Protein AF-A0A7S0TYI3-F1 (afdb_monomer_lite)

pLDDT: mean 93.65, std 5.16, range [72.12, 98.31]

Organism: Hemiselmis andersenii (NCBI:txid464988)

Secondary structure (DSSP, 8-state):
-HHHHTT-S--TTT---HHHHHHHSTT-HHHHHH--SHHHHHS--SS--S-TTSPPPPHHHHHHHHT-HHHHHHHHHHHHHHHHHHTEEEEETTTTEEEE-TTHHHHHHHHHH-THHHHHHHHHHHHHHHTT--

Foldseek 3Di:
DLCLLVQNAAFPPVRHRLVRCLPVCLPVLVCVQPDDRVLCVLQAAQDDDPHPRRDHDDLVSLVVLLPDVSSVVSNVSSVQSVCVLQQWHQPDQLVSDIDGHPCNVVSPVVCVVRVVVVVSVVSSVNRCVSNVRD

InterPro domains:
  IPR006757 Opioid growth factor receptor (OGFr)-like, conserved domain [PF04664] (1-134)
  IPR039574 Opioid growth factor receptor [PTHR14015] (1-134)

Structure (mmCIF, N/CA/C/O backbone):
data_AF-A0A7S0TYI3-F1
#
_entry.id   AF-A0A7S0TYI3-F1
#
loop_
_atom_site.group_PDB
_atom_site.id
_atom_site.type_symbol
_atom_site.label_atom_id
_atom_site.label_alt_id
_atom_site.label_comp_id
_atom_site.label_asym_id
_atom_site.label_entity_id
_atom_site.label_seq_id
_atom_site.pdbx_PDB_ins_code
_atom_site.Cartn_x
_atom_site.Cartn_y
_atom_site.Cartn_z
_atom_site.occupancy
_atom_site.B_iso_or_equiv
_atom_site.auth_seq_id
_atom_site.auth_comp_id
_atom_site.auth_asym_id
_atom_site.auth_atom_id
_atom_site.pdbx_PDB_model_num
ATOM 1 N N . ASN A 1 1 ? 0.604 -1.455 14.637 1.00 92.31 1 ASN A N 1
ATOM 2 C CA . ASN A 1 1 ? 0.011 -1.233 13.297 1.00 92.31 1 ASN A CA 1
ATOM 3 C C . ASN A 1 1 ? -1.153 -0.254 13.289 1.00 92.31 1 ASN A C 1
ATOM 5 O O . ASN A 1 1 ? -1.104 0.705 12.524 1.00 92.31 1 ASN A O 1
ATOM 9 N N . LEU A 1 2 ? -2.156 -0.397 14.162 1.00 95.50 2 LEU A N 1
ATOM 10 C CA . LEU A 1 2 ? -3.329 0.495 14.152 1.00 95.50 2 LEU A CA 1
ATOM 11 C C . LEU A 1 2 ? -2.959 1.980 14.331 1.00 95.50 2 LEU A C 1
ATOM 13 O O . LEU A 1 2 ? -3.475 2.839 13.627 1.00 95.50 2 LEU A O 1
ATOM 17 N N . ARG A 1 3 ? -2.015 2.300 15.228 1.00 96.81 3 ARG A N 1
ATOM 18 C CA . ARG A 1 3 ? -1.532 3.682 15.432 1.00 96.81 3 ARG A CA 1
ATOM 19 C C . ARG A 1 3 ? -0.880 4.289 14.186 1.00 96.81 3 ARG A C 1
ATOM 21 O O . ARG A 1 3 ? -1.064 5.478 13.930 1.00 96.81 3 ARG A O 1
ATOM 28 N N . PHE A 1 4 ? -0.143 3.480 13.423 1.00 97.12 4 PHE A N 1
ATOM 29 C CA . PHE A 1 4 ? 0.470 3.902 12.161 1.00 97.12 4 PHE A CA 1
ATOM 30 C C . PHE A 1 4 ? -0.617 4.242 11.139 1.00 97.12 4 PHE A C 1
ATOM 32 O O . PHE A 1 4 ? -0.621 5.341 10.597 1.00 97.12 4 PHE A O 1
ATOM 39 N N . TYR A 1 5 ? -1.626 3.379 11.001 1.00 97.56 5 TYR A N 1
ATOM 40 C CA . TYR A 1 5 ? -2.790 3.639 10.151 1.00 97.56 5 TYR A CA 1
ATOM 41 C C . TYR A 1 5 ? -3.698 4.771 10.634 1.00 97.56 5 TYR A C 1
ATOM 43 O O . TYR A 1 5 ? -4.356 5.417 9.828 1.00 97.56 5 TYR A O 1
ATOM 51 N N . ARG A 1 6 ? -3.707 5.072 11.931 1.00 97.50 6 ARG A N 1
ATOM 52 C CA . ARG A 1 6 ? -4.332 6.286 12.476 1.00 97.50 6 ARG A CA 1
ATOM 53 C C . ARG A 1 6 ? -3.483 7.539 12.277 1.00 97.50 6 ARG A C 1
ATOM 55 O O . ARG A 1 6 ? -3.864 8.599 12.757 1.00 97.50 6 ARG A O 1
ATOM 62 N N . ASN A 1 7 ? -2.346 7.429 11.589 1.00 97.75 7 ASN A N 1
ATOM 63 C CA . ASN A 1 7 ? -1.427 8.530 11.321 1.00 97.75 7 ASN A CA 1
ATOM 64 C C . ASN A 1 7 ? -0.844 9.163 12.605 1.00 97.75 7 ASN A C 1
ATOM 66 O O . ASN A 1 7 ? -0.565 10.355 12.652 1.00 97.75 7 ASN A O 1
ATOM 70 N N . THR A 1 8 ? -0.664 8.361 13.665 1.00 97.31 8 THR A N 1
ATOM 71 C CA . THR A 1 8 ? -0.157 8.802 14.991 1.00 97.31 8 THR A CA 1
ATOM 72 C C . THR A 1 8 ? 1.155 8.134 15.407 1.00 97.31 8 THR A C 1
ATOM 74 O O . THR A 1 8 ? 1.691 8.407 16.481 1.00 97.31 8 THR A O 1
ATOM 77 N N . LEU A 1 9 ? 1.672 7.226 14.583 1.00 96.50 9 LEU A N 1
ATOM 78 C CA . LEU A 1 9 ? 2.956 6.566 14.781 1.00 96.50 9 LEU A CA 1
ATOM 79 C C . LEU A 1 9 ? 3.751 6.679 13.485 1.00 96.50 9 LEU A C 1
ATOM 81 O O . LEU A 1 9 ? 3.198 6.450 12.413 1.00 96.50 9 LEU A O 1
ATOM 85 N N . ARG A 1 10 ? 5.032 7.030 13.600 1.00 96.12 10 ARG A N 1
ATOM 86 C CA . ARG A 1 10 ? 5.966 7.072 12.473 1.00 96.12 10 ARG A CA 1
ATOM 87 C C . ARG A 1 10 ? 6.563 5.684 12.255 1.00 96.12 10 ARG A C 1
ATOM 89 O O . ARG A 1 10 ? 6.919 5.019 13.227 1.00 96.12 10 ARG A O 1
ATOM 96 N N . CYS A 1 11 ? 6.656 5.250 11.003 1.00 92.69 11 CYS A N 1
ATOM 97 C CA . CYS A 1 11 ? 7.348 4.019 10.652 1.00 92.69 11 CYS A CA 1
ATOM 98 C C . CYS A 1 11 ? 8.857 4.174 10.851 1.00 92.69 11 CYS A C 1
ATOM 100 O O . CYS A 1 11 ? 9.396 5.279 10.791 1.00 92.69 11 CYS A O 1
ATOM 102 N N . GLN A 1 12 ? 9.541 3.055 11.052 1.00 90.44 12 GLN A N 1
ATOM 103 C CA . GLN A 1 12 ? 10.996 2.994 11.147 1.00 90.44 12 GLN A CA 1
ATOM 104 C C . GLN A 1 12 ? 11.556 2.040 10.081 1.00 90.44 12 GLN A C 1
ATOM 106 O O . GLN A 1 12 ? 10.893 1.049 9.737 1.00 90.44 12 GLN A O 1
ATOM 111 N N . PRO A 1 13 ? 12.747 2.332 9.526 1.00 88.88 13 PRO A N 1
ATOM 112 C CA . PRO A 1 13 ? 13.662 3.432 9.883 1.00 88.88 13 PRO A CA 1
ATOM 113 C C . PRO A 1 13 ? 13.359 4.775 9.189 1.00 88.88 13 PRO A C 1
ATOM 115 O O . PRO A 1 13 ? 14.060 5.759 9.397 1.00 88.88 13 PRO A O 1
ATOM 118 N N . ASP A 1 14 ? 12.338 4.836 8.330 1.00 89.94 14 ASP A N 1
ATOM 119 C CA . ASP A 1 14 ? 12.091 6.001 7.468 1.00 89.94 14 ASP A CA 1
ATOM 120 C C . ASP A 1 14 ? 11.558 7.245 8.207 1.00 89.94 14 ASP A C 1
ATOM 122 O O . ASP A 1 14 ? 11.541 8.334 7.636 1.00 89.94 14 ASP A O 1
ATOM 126 N N . ASN A 1 15 ? 11.130 7.095 9.464 1.00 93.38 15 ASN A N 1
ATOM 127 C CA . ASN A 1 15 ? 10.569 8.138 10.326 1.00 93.38 15 ASN A CA 1
ATOM 128 C C . ASN A 1 15 ? 9.390 8.911 9.699 1.00 93.38 15 ASN A C 1
ATOM 130 O O . ASN A 1 15 ? 9.222 10.116 9.914 1.00 93.38 15 ASN A O 1
ATOM 13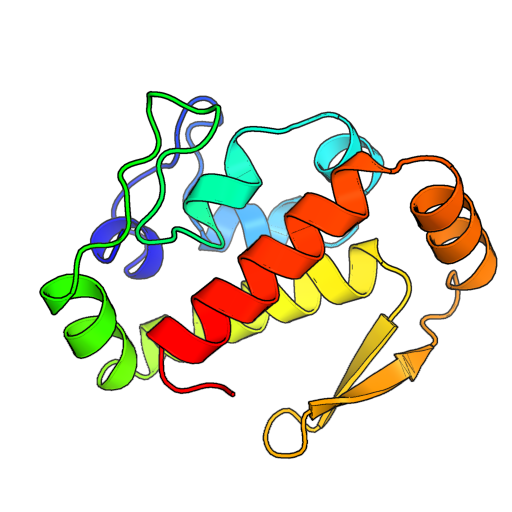4 N N . LYS A 1 16 ? 8.547 8.216 8.928 1.00 95.12 16 LYS A N 1
ATOM 135 C CA . LYS A 1 16 ? 7.414 8.800 8.195 1.00 95.12 16 LYS A CA 1
ATOM 136 C C . LYS A 1 16 ? 6.066 8.353 8.745 1.00 95.12 16 LYS A C 1
ATOM 138 O O . LYS A 1 16 ? 5.887 7.214 9.167 1.00 95.12 16 LYS A O 1
ATOM 143 N N . LEU A 1 17 ? 5.098 9.252 8.715 1.00 97.62 17 LEU A N 1
ATOM 144 C CA . LEU A 1 17 ? 3.686 8.935 8.862 1.00 97.62 17 LEU A CA 1
ATOM 145 C C . LEU A 1 17 ? 3.145 8.324 7.561 1.00 97.62 17 LEU A C 1
ATOM 147 O O . LEU A 1 17 ? 3.689 8.550 6.481 1.00 97.62 17 LEU A O 1
ATOM 151 N N . ILE A 1 18 ? 2.057 7.561 7.655 1.00 97.75 18 ILE A N 1
ATOM 152 C CA . ILE A 1 18 ? 1.450 6.914 6.485 1.00 97.75 18 ILE A CA 1
ATOM 153 C C . ILE A 1 18 ? 0.981 7.938 5.441 1.00 97.75 18 ILE A C 1
ATOM 155 O O . ILE A 1 18 ? 1.220 7.742 4.251 1.00 97.75 18 ILE A O 1
ATOM 159 N N . ASP A 1 19 ? 0.414 9.065 5.881 1.00 98.12 19 ASP A N 1
ATOM 160 C CA . ASP A 1 19 ? -0.048 10.113 4.968 1.00 98.12 19 ASP A CA 1
ATOM 161 C C . ASP A 1 19 ? 1.137 10.793 4.248 1.00 98.12 19 ASP A C 1
ATOM 163 O O . ASP A 1 19 ? 1.014 11.144 3.078 1.00 98.12 19 ASP A O 1
ATOM 167 N N . GLU A 1 20 ? 2.304 10.913 4.900 1.00 97.31 20 GLU A N 1
ATOM 168 C CA . GLU A 1 20 ? 3.538 11.426 4.274 1.00 97.31 20 GLU A CA 1
ATOM 169 C C . GLU A 1 20 ? 4.081 10.442 3.219 1.00 97.31 20 GLU A C 1
ATOM 171 O O . GLU A 1 20 ? 4.568 10.855 2.171 1.00 97.31 20 GLU A O 1
ATOM 176 N N . ILE A 1 21 ? 3.974 9.129 3.459 1.00 96.50 21 ILE A N 1
ATOM 177 C CA . ILE A 1 21 ? 4.360 8.108 2.469 1.00 96.50 21 ILE A CA 1
ATOM 178 C C . ILE A 1 21 ? 3.463 8.198 1.233 1.00 96.50 21 ILE A C 1
ATOM 180 O O . ILE A 1 21 ? 3.960 8.187 0.107 1.00 96.50 21 ILE A O 1
ATOM 184 N N . HIS A 1 22 ? 2.145 8.293 1.430 1.00 97.06 22 HIS A N 1
ATOM 185 C CA . HIS A 1 22 ? 1.185 8.351 0.326 1.00 97.06 22 HIS A CA 1
ATOM 186 C C . HIS A 1 22 ? 1.357 9.590 -0.550 1.00 97.06 22 HIS A C 1
ATOM 188 O O . HIS A 1 22 ? 1.106 9.507 -1.748 1.00 97.06 22 HIS A O 1
ATOM 194 N N . THR A 1 23 ? 1.774 10.723 0.015 1.00 96.38 23 THR A N 1
ATOM 195 C CA . THR A 1 23 ? 1.983 11.958 -0.752 1.00 96.38 23 THR A CA 1
ATOM 196 C C . THR A 1 23 ? 3.356 12.009 -1.409 1.00 96.38 23 THR A C 1
ATOM 198 O O . THR A 1 23 ? 3.460 12.366 -2.579 1.00 96.38 23 THR A O 1
ATOM 201 N N . GLU A 1 24 ? 4.416 11.642 -0.690 1.00 95.12 24 GLU A N 1
ATOM 202 C CA . GLU A 1 24 ? 5.783 11.833 -1.175 1.00 95.12 24 GLU A CA 1
ATOM 203 C C . GLU A 1 24 ? 6.261 10.715 -2.103 1.00 95.12 24 GLU A C 1
ATOM 205 O O . GLU A 1 24 ? 7.163 10.943 -2.907 1.00 95.12 24 GLU A O 1
ATOM 210 N N . TRP A 1 25 ? 5.744 9.488 -1.960 1.00 94.81 25 TRP A N 1
ATOM 211 C CA . TRP A 1 25 ? 6.303 8.316 -2.651 1.00 94.81 25 TRP A CA 1
ATOM 212 C C . TRP A 1 25 ? 5.436 7.812 -3.808 1.00 94.81 25 TRP A C 1
ATOM 214 O O . TRP A 1 25 ? 5.825 6.848 -4.464 1.00 94.81 25 TRP A O 1
ATOM 224 N N . VAL A 1 26 ? 4.306 8.470 -4.096 1.00 90.69 26 VAL A N 1
ATOM 225 C CA . VAL A 1 26 ? 3.319 8.068 -5.119 1.00 90.69 26 VAL A CA 1
ATOM 226 C C . VAL A 1 26 ? 3.925 7.738 -6.487 1.00 90.69 26 VAL A C 1
ATOM 228 O O . VAL A 1 26 ? 3.468 6.817 -7.157 1.00 90.69 26 VAL A O 1
ATOM 231 N N . THR A 1 27 ? 4.999 8.427 -6.872 1.00 87.62 27 THR A N 1
ATOM 232 C CA . THR A 1 27 ? 5.724 8.194 -8.130 1.00 87.62 27 THR A CA 1
ATOM 233 C C . THR A 1 27 ? 7.220 7.929 -7.935 1.00 87.62 27 THR A C 1
ATOM 235 O O . THR A 1 27 ? 7.961 7.856 -8.914 1.00 87.62 27 THR A O 1
ATOM 238 N N . ASP A 1 28 ? 7.698 7.770 -6.695 1.00 94.00 28 ASP A N 1
ATOM 239 C CA . ASP A 1 28 ? 9.116 7.508 -6.400 1.00 94.00 28 ASP A CA 1
ATOM 240 C C . ASP A 1 28 ? 9.406 5.998 -6.425 1.00 94.00 28 ASP A C 1
ATOM 242 O O . ASP A 1 28 ? 9.671 5.342 -5.411 1.00 94.00 28 ASP A O 1
ATOM 246 N N . TYR A 1 29 ? 9.320 5.411 -7.620 1.00 94.06 29 TYR A N 1
ATOM 247 C CA . TYR A 1 29 ? 9.488 3.968 -7.793 1.00 94.06 29 TYR A CA 1
ATOM 248 C C . TYR A 1 29 ? 10.909 3.487 -7.488 1.00 94.06 29 TYR A C 1
ATOM 250 O O . TYR A 1 29 ? 11.080 2.359 -7.030 1.00 94.06 29 TYR A O 1
ATOM 258 N N . ALA A 1 30 ? 11.928 4.329 -7.680 1.00 92.75 30 ALA A N 1
ATOM 259 C CA . ALA A 1 30 ? 13.303 3.992 -7.313 1.00 92.75 30 ALA A CA 1
ATOM 260 C C . ALA A 1 30 ? 13.438 3.780 -5.796 1.00 92.75 30 ALA A C 1
ATOM 262 O O . ALA A 1 30 ? 14.085 2.830 -5.338 1.00 92.75 30 ALA A O 1
ATOM 263 N N . ARG A 1 31 ? 12.770 4.621 -4.999 1.00 93.94 31 ARG A N 1
ATOM 264 C CA . ARG A 1 31 ? 12.695 4.451 -3.547 1.00 93.94 31 ARG A CA 1
ATOM 265 C C . ARG A 1 31 ? 11.901 3.212 -3.145 1.00 93.94 31 ARG A C 1
ATOM 267 O O . ARG A 1 31 ? 12.376 2.457 -2.301 1.00 93.94 31 ARG A O 1
ATOM 274 N N . LEU A 1 32 ? 10.731 2.980 -3.742 1.00 93.62 32 LEU A N 1
ATOM 275 C CA . LEU A 1 32 ? 9.901 1.806 -3.426 1.00 93.62 32 LEU A CA 1
ATOM 276 C C . LEU A 1 32 ? 10.594 0.481 -3.794 1.00 93.62 32 LEU A C 1
ATOM 278 O O . LEU A 1 32 ? 10.406 -0.535 -3.122 1.00 93.62 32 LEU A O 1
ATOM 282 N N . GLU A 1 33 ? 11.435 0.477 -4.827 1.00 93.50 33 GLU A N 1
ATOM 283 C CA . GLU A 1 33 ? 12.260 -0.678 -5.184 1.00 93.50 33 GLU A CA 1
ATOM 284 C C . GLU A 1 33 ? 13.359 -0.916 -4.136 1.00 93.50 33 GLU A C 1
ATOM 286 O O . GLU A 1 33 ? 13.445 -2.008 -3.569 1.00 93.50 33 GLU A O 1
ATOM 291 N N . SER A 1 34 ? 14.158 0.118 -3.846 1.00 87.94 34 SER A N 1
ATOM 292 C CA . SER A 1 34 ? 15.363 0.023 -3.007 1.00 87.94 34 SER A CA 1
ATOM 293 C C . SER A 1 34 ? 15.088 -0.148 -1.512 1.00 87.94 34 SER A C 1
ATOM 295 O O . SER A 1 34 ? 15.890 -0.759 -0.807 1.00 87.94 34 SER A O 1
ATOM 297 N N . LYS A 1 35 ? 13.968 0.374 -1.001 1.00 85.25 35 LYS A N 1
ATOM 298 C CA . LYS A 1 35 ? 13.617 0.260 0.418 1.00 85.25 35 LYS A CA 1
ATOM 299 C C . LYS A 1 35 ? 12.801 -1.003 0.686 1.00 85.25 35 LYS A C 1
ATOM 301 O O . LYS A 1 35 ? 11.839 -1.316 -0.013 1.00 85.25 35 LYS A O 1
ATOM 306 N N . HIS A 1 36 ? 13.153 -1.725 1.746 1.00 77.81 36 HIS A N 1
ATOM 307 C CA . HIS A 1 36 ? 12.478 -2.974 2.124 1.00 77.81 36 HIS A CA 1
ATOM 308 C C . HIS A 1 36 ? 11.655 -2.862 3.415 1.00 77.81 36 HIS A C 1
ATOM 310 O O . HIS A 1 36 ? 10.754 -3.668 3.627 1.00 77.81 36 HIS A O 1
ATOM 316 N N . GLY A 1 37 ? 11.922 -1.864 4.266 1.00 83.69 37 GLY A N 1
ATOM 317 C CA . GLY A 1 37 ? 11.270 -1.733 5.575 1.00 83.69 37 GLY A CA 1
ATOM 318 C C . GLY A 1 37 ? 9.808 -1.287 5.500 1.00 83.69 37 GLY A C 1
ATOM 319 O O . GLY A 1 37 ? 8.962 -1.820 6.219 1.00 83.69 37 GLY A O 1
ATOM 320 N N . PHE A 1 38 ? 9.491 -0.356 4.594 1.00 90.75 38 PHE A N 1
ATOM 321 C CA . PHE A 1 38 ? 8.167 0.267 4.517 1.00 90.75 38 PHE A CA 1
ATOM 322 C C . PHE A 1 38 ? 7.039 -0.725 4.214 1.00 90.75 38 PHE A C 1
ATOM 324 O O . PHE A 1 38 ? 5.934 -0.562 4.723 1.00 90.75 38 PHE A O 1
ATOM 331 N N . ILE A 1 39 ? 7.302 -1.769 3.414 1.00 93.38 39 ILE A N 1
ATOM 332 C CA . ILE A 1 39 ? 6.263 -2.722 2.998 1.00 93.38 39 ILE A CA 1
ATOM 333 C C . ILE A 1 39 ? 5.669 -3.456 4.204 1.00 93.38 39 ILE A C 1
ATOM 335 O O . ILE A 1 39 ? 4.504 -3.832 4.195 1.00 93.38 39 ILE A O 1
ATOM 339 N N . GLN A 1 40 ? 6.455 -3.625 5.268 1.00 92.94 40 GLN A N 1
ATOM 340 C CA . GLN A 1 40 ? 6.010 -4.293 6.486 1.00 92.94 40 GLN A CA 1
ATOM 341 C C . GLN A 1 40 ? 5.128 -3.400 7.352 1.00 92.94 40 GLN A C 1
ATOM 343 O O . GLN A 1 40 ? 4.272 -3.921 8.056 1.00 92.94 40 GLN A O 1
ATOM 348 N N . TRP A 1 41 ? 5.299 -2.082 7.246 1.00 95.25 41 TRP A N 1
ATOM 349 C CA . TRP A 1 41 ? 4.435 -1.085 7.874 1.00 95.25 41 TRP A CA 1
ATOM 350 C C . TRP A 1 41 ? 3.147 -0.853 7.082 1.00 95.25 41 TRP A C 1
ATOM 352 O O . TRP A 1 41 ? 2.082 -0.729 7.680 1.00 95.25 41 TRP A O 1
ATOM 362 N N . LEU A 1 42 ? 3.237 -0.806 5.747 1.00 96.25 42 LEU A N 1
ATOM 363 C CA . LEU A 1 42 ? 2.076 -0.636 4.867 1.00 96.25 42 LEU A CA 1
ATOM 364 C C . LEU A 1 42 ? 1.234 -1.907 4.717 1.00 96.25 42 LEU A C 1
ATOM 366 O O . LEU A 1 42 ? 0.098 -1.802 4.287 1.00 96.25 42 LEU A O 1
ATOM 370 N N . PHE A 1 43 ? 1.784 -3.091 4.987 1.00 96.75 43 PHE A N 1
ATOM 371 C CA . PHE A 1 43 ? 1.071 -4.370 4.874 1.00 96.75 43 PHE A CA 1
ATOM 372 C C . PHE A 1 43 ? 1.564 -5.339 5.963 1.00 96.75 43 PHE A C 1
ATOM 374 O O . PHE A 1 43 ? 2.249 -6.325 5.668 1.00 96.75 43 PHE A O 1
ATOM 381 N N . PRO A 1 44 ? 1.331 -5.039 7.252 1.00 95.50 44 PRO A N 1
ATOM 382 C CA . PRO A 1 44 ? 1.742 -5.908 8.349 1.00 95.50 44 PRO A CA 1
ATOM 383 C C . PRO A 1 44 ? 0.932 -7.207 8.321 1.00 95.50 44 PRO A C 1
ATOM 385 O O . PRO A 1 44 ? -0.269 -7.180 8.112 1.00 95.50 44 PRO A O 1
ATOM 388 N N . ILE A 1 45 ? 1.564 -8.352 8.561 1.00 93.06 45 ILE A N 1
ATOM 389 C CA . ILE A 1 45 ? 0.886 -9.659 8.616 1.00 93.06 45 ILE A CA 1
ATOM 390 C C . ILE A 1 45 ? 1.212 -10.357 9.938 1.00 93.06 45 ILE A C 1
ATOM 392 O O . ILE A 1 45 ? 2.044 -9.871 10.705 1.00 93.06 45 ILE A O 1
ATOM 396 N N . HIS A 1 46 ? 0.565 -11.488 10.217 1.00 87.88 46 HIS A N 1
ATOM 397 C CA . HIS 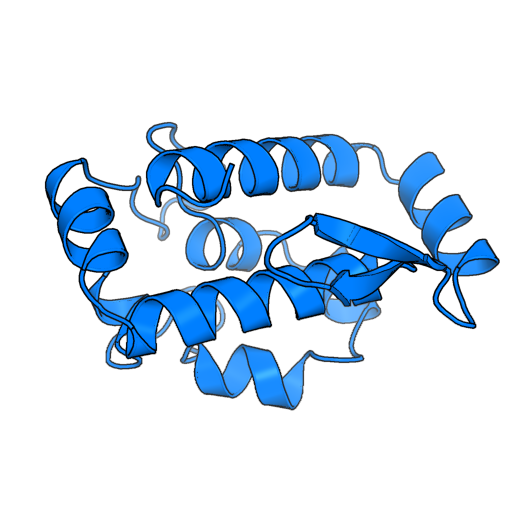A 1 46 ? 0.813 -12.296 11.420 1.00 87.88 46 HIS A CA 1
ATOM 398 C C . HIS A 1 46 ? 2.192 -12.987 11.446 1.00 87.88 46 HIS A C 1
ATOM 400 O O . HIS A 1 46 ? 2.558 -13.600 12.445 1.00 87.88 46 HIS A O 1
ATOM 406 N N . GLU A 1 47 ? 2.963 -12.880 10.364 1.00 86.56 47 GLU A N 1
ATOM 407 C CA . GLU A 1 47 ? 4.304 -13.448 10.217 1.00 86.56 47 GLU A CA 1
ATOM 408 C C . GLU A 1 47 ? 5.371 -12.359 10.393 1.00 86.56 47 GLU A C 1
ATOM 410 O O . GLU A 1 47 ? 5.232 -11.244 9.872 1.00 86.56 47 GLU A O 1
ATOM 415 N N . MET A 1 48 ? 6.465 -12.690 11.090 1.00 77.44 48 MET A N 1
ATOM 416 C CA . MET A 1 48 ? 7.623 -11.798 11.167 1.00 77.44 48 MET A CA 1
ATOM 417 C C . MET A 1 48 ? 8.214 -11.575 9.774 1.00 77.44 48 MET A C 1
ATOM 419 O O . MET A 1 48 ? 8.318 -12.494 8.962 1.00 77.44 48 MET A O 1
ATOM 423 N N . GLY A 1 49 ? 8.588 -10.330 9.493 1.00 77.56 49 GLY A N 1
ATOM 424 C CA . GLY A 1 49 ? 9.356 -9.986 8.305 1.00 77.56 49 GLY A CA 1
ATOM 425 C C . GLY A 1 49 ? 10.820 -9.722 8.642 1.00 77.56 49 GLY A C 1
ATOM 426 O O . GLY A 1 49 ? 11.263 -9.916 9.761 1.00 77.56 49 GLY A O 1
ATOM 427 N N . VAL A 1 50 ? 11.558 -9.231 7.650 1.00 79.75 50 VAL A N 1
ATOM 428 C CA . VAL A 1 50 ? 12.964 -8.805 7.776 1.00 79.75 50 VAL A CA 1
ATOM 429 C C . VAL A 1 50 ? 13.172 -7.417 8.414 1.00 79.75 50 VAL A C 1
ATOM 431 O O . VAL A 1 50 ? 14.296 -6.933 8.424 1.00 79.75 50 VAL A O 1
ATOM 434 N N . ASN A 1 51 ? 12.111 -6.717 8.837 1.00 78.94 51 ASN A N 1
ATOM 435 C CA . ASN A 1 51 ? 12.224 -5.412 9.494 1.00 78.94 51 ASN A CA 1
ATOM 436 C C . ASN A 1 51 ? 11.867 -5.591 10.969 1.00 78.94 51 ASN A C 1
ATOM 438 O O . ASN A 1 51 ? 10.684 -5.632 11.300 1.00 78.94 51 ASN A O 1
ATOM 442 N N . ASP A 1 52 ? 12.879 -5.668 11.830 1.00 72.12 52 ASP A N 1
ATOM 443 C CA . ASP A 1 52 ? 12.710 -5.914 13.269 1.00 72.12 52 ASP A CA 1
ATOM 444 C C . ASP A 1 52 ? 11.944 -4.783 13.981 1.00 72.12 52 ASP A C 1
ATOM 446 O O . ASP A 1 52 ? 11.313 -4.996 15.016 1.00 72.12 52 ASP A O 1
ATOM 450 N N . GLU A 1 53 ? 11.931 -3.584 13.392 1.00 78.44 53 GLU A N 1
ATOM 451 C CA . GLU A 1 53 ? 11.170 -2.438 13.897 1.00 78.44 53 GLU A CA 1
ATOM 452 C C . GLU A 1 53 ? 9.675 -2.517 13.546 1.00 78.44 53 GLU A C 1
ATOM 454 O O . GLU A 1 53 ? 8.839 -1.849 14.163 1.00 78.44 53 GLU A O 1
ATOM 459 N N . ALA A 1 54 ? 9.310 -3.316 12.537 1.00 80.69 54 ALA A N 1
ATOM 460 C CA . ALA A 1 54 ? 7.920 -3.522 12.163 1.00 80.69 54 ALA A CA 1
ATOM 461 C C . ALA A 1 54 ? 7.304 -4.624 13.032 1.00 80.69 54 ALA A C 1
ATOM 463 O O . ALA A 1 54 ? 7.740 -5.772 13.048 1.00 80.69 54 ALA A O 1
ATOM 464 N N . GLN A 1 55 ? 6.228 -4.279 13.730 1.00 86.25 55 GLN A N 1
ATOM 465 C CA . GLN A 1 55 ? 5.492 -5.237 14.548 1.00 86.25 55 GLN A CA 1
ATOM 466 C C . GLN A 1 55 ? 4.568 -6.094 13.678 1.00 86.25 55 GLN A C 1
ATOM 468 O O . GLN A 1 55 ? 3.891 -5.575 12.783 1.00 86.25 55 GLN A O 1
ATOM 473 N N . ILE A 1 56 ? 4.468 -7.390 13.988 1.00 91.94 56 ILE A N 1
ATOM 474 C CA . ILE A 1 56 ? 3.455 -8.264 13.382 1.00 91.94 56 ILE A CA 1
ATOM 475 C C . ILE A 1 56 ? 2.050 -7.698 13.620 1.00 91.94 56 ILE A C 1
ATOM 477 O O . ILE A 1 56 ? 1.782 -7.058 14.643 1.00 91.94 56 ILE A O 1
ATOM 481 N N . LEU A 1 57 ? 1.139 -7.924 12.676 1.00 94.31 57 LEU A N 1
ATOM 482 C CA . LEU A 1 57 ? -0.255 -7.530 12.849 1.00 94.31 57 LEU A CA 1
ATOM 483 C C . LEU A 1 57 ? -0.866 -8.344 13.989 1.00 94.31 57 LEU A C 1
ATOM 485 O O . LEU A 1 57 ? -0.748 -9.566 14.007 1.00 94.31 57 LEU A O 1
ATOM 489 N N . GLN A 1 58 ? -1.529 -7.694 14.940 1.00 94.25 58 GLN A N 1
ATOM 490 C CA . GLN A 1 58 ? -2.275 -8.398 15.982 1.00 94.25 58 GLN A CA 1
ATOM 491 C C . GLN A 1 58 ? -3.739 -8.573 15.564 1.00 94.25 58 GLN A C 1
ATOM 493 O O . GLN A 1 58 ? -4.327 -7.689 14.944 1.00 94.25 58 GLN A O 1
ATOM 498 N N . ARG A 1 59 ? -4.376 -9.686 15.952 1.00 92.94 59 ARG A N 1
ATOM 499 C CA . ARG A 1 59 ? -5.781 -9.971 15.580 1.00 92.94 59 ARG A CA 1
ATOM 500 C C . ARG A 1 59 ? -6.758 -8.876 16.027 1.00 92.94 59 ARG A C 1
ATOM 502 O O . ARG A 1 59 ? -7.682 -8.535 15.294 1.00 92.94 59 ARG A O 1
ATOM 509 N N . HIS A 1 60 ? -6.540 -8.302 17.212 1.00 93.94 60 HIS A N 1
ATOM 510 C CA . HIS A 1 60 ? -7.363 -7.201 17.724 1.00 93.94 60 HIS A CA 1
ATOM 511 C C . HIS A 1 60 ? -7.140 -5.894 16.945 1.00 93.94 60 HIS A C 1
ATOM 513 O O . HIS A 1 60 ? -8.079 -5.116 16.779 1.00 93.94 60 HIS A O 1
ATOM 519 N N . GLU A 1 61 ? -5.923 -5.659 16.433 1.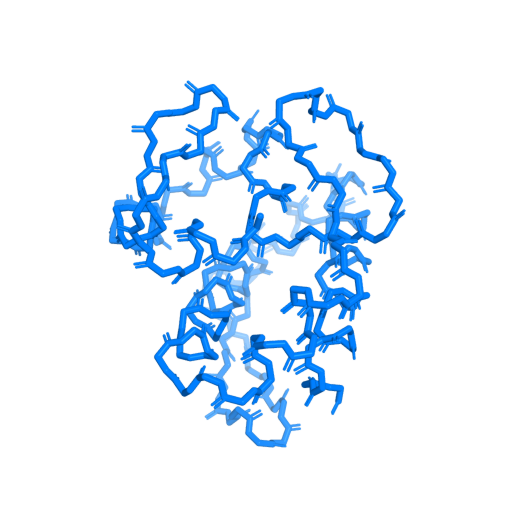00 95.00 61 GLU A N 1
ATOM 520 C CA . GLU A 1 61 ? -5.651 -4.529 15.544 1.00 95.00 61 GLU A CA 1
ATOM 521 C C . GLU A 1 61 ? -6.410 -4.718 14.235 1.00 95.00 61 GLU A C 1
ATOM 523 O O . GLU A 1 61 ? -7.170 -3.831 13.870 1.00 95.00 61 GLU A O 1
ATOM 528 N N . ALA A 1 62 ? -6.286 -5.883 13.590 1.00 95.00 62 ALA A N 1
ATOM 529 C CA . ALA A 1 62 ? -6.987 -6.193 12.344 1.00 95.00 62 ALA A CA 1
ATOM 530 C C . ALA A 1 62 ? -8.509 -6.002 12.480 1.00 95.00 62 ALA A C 1
ATOM 532 O O . ALA A 1 62 ? -9.127 -5.301 11.681 1.00 95.00 62 ALA A O 1
ATOM 533 N N . ALA A 1 63 ? -9.103 -6.526 13.559 1.00 95.00 63 ALA A N 1
ATOM 534 C CA . ALA A 1 63 ? -10.517 -6.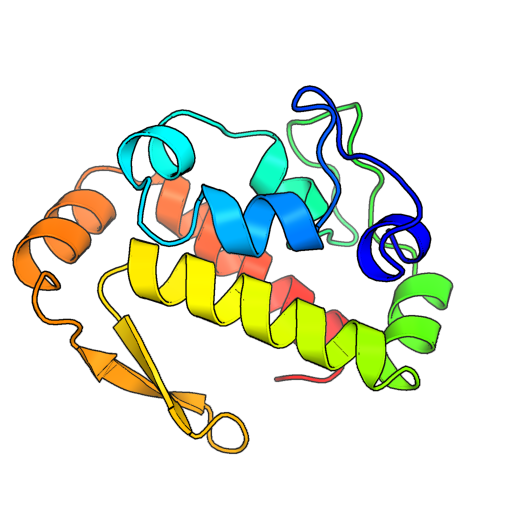320 13.868 1.00 95.00 63 ALA A CA 1
ATOM 535 C C . ALA A 1 63 ? -10.889 -4.839 14.043 1.00 95.00 63 ALA A C 1
ATOM 537 O O . ALA A 1 63 ? -11.936 -4.411 13.564 1.00 95.00 63 ALA A O 1
ATOM 538 N N . SER A 1 64 ? -10.027 -4.046 14.685 1.00 96.44 64 SER A N 1
ATOM 539 C CA . SER A 1 64 ? -10.253 -2.606 14.851 1.00 96.44 64 SER A CA 1
ATOM 540 C C . SER A 1 64 ? -10.140 -1.847 13.529 1.00 96.44 64 SER A C 1
ATOM 542 O O . SER A 1 64 ? -10.879 -0.895 13.308 1.00 96.44 64 SER A O 1
ATOM 544 N N . MET A 1 65 ? -9.225 -2.260 12.648 1.00 96.88 65 MET A N 1
ATOM 545 C CA . MET A 1 65 ? -9.027 -1.635 11.339 1.00 96.88 65 MET A CA 1
ATOM 546 C C . MET A 1 65 ? -10.246 -1.838 10.434 1.00 96.88 65 MET A C 1
ATOM 548 O O . MET A 1 65 ? -10.661 -0.890 9.777 1.00 96.88 65 MET A O 1
ATOM 552 N N . ARG A 1 66 ? -10.866 -3.028 10.465 1.00 94.81 66 ARG A N 1
ATOM 553 C CA . ARG A 1 66 ? -12.087 -3.348 9.698 1.00 94.81 66 ARG A CA 1
ATOM 554 C C . ARG A 1 66 ? -13.254 -2.399 9.971 1.00 94.81 66 ARG A C 1
ATOM 556 O O . ARG A 1 66 ? -14.013 -2.086 9.064 1.00 94.81 66 ARG A O 1
ATOM 563 N N . GLY A 1 67 ? -13.401 -1.950 11.216 1.00 93.81 67 GLY A N 1
ATOM 564 C CA . GLY A 1 67 ? -14.479 -1.044 11.625 1.00 93.81 67 GLY A CA 1
ATOM 565 C C . GLY A 1 67 ? -14.164 0.447 11.470 1.00 93.81 67 GLY A C 1
ATOM 566 O O . GLY A 1 67 ? -15.011 1.275 11.793 1.00 93.81 67 GLY A O 1
ATOM 567 N N . ASP A 1 68 ? -12.958 0.812 11.027 1.00 97.00 68 ASP A N 1
ATOM 568 C CA . ASP A 1 68 ? -12.480 2.197 11.001 1.00 97.00 68 ASP A CA 1
ATOM 569 C C . ASP A 1 68 ? -12.325 2.676 9.548 1.00 97.00 68 ASP A C 1
ATOM 571 O O . ASP A 1 68 ? -11.325 2.418 8.875 1.00 97.00 68 ASP A O 1
ATOM 575 N N . GLY A 1 69 ? -13.333 3.399 9.050 1.00 96.62 69 GLY A N 1
ATOM 576 C CA . GLY A 1 69 ? -13.371 3.858 7.657 1.00 96.62 69 GLY A CA 1
ATOM 577 C C . GLY A 1 69 ? -12.192 4.757 7.263 1.00 96.62 69 GLY A C 1
ATOM 578 O O . GLY A 1 69 ? -11.727 4.702 6.125 1.00 96.62 69 GLY A O 1
ATOM 579 N N . ALA A 1 70 ? -11.644 5.541 8.199 1.00 97.75 70 ALA A N 1
ATOM 580 C CA . ALA A 1 70 ? -10.472 6.376 7.933 1.00 97.75 70 ALA A CA 1
ATOM 581 C C . ALA A 1 70 ? -9.192 5.537 7.800 1.00 97.75 70 ALA A C 1
ATOM 583 O O . ALA A 1 70 ? -8.287 5.883 7.034 1.00 97.75 70 ALA A O 1
ATOM 584 N N . VAL A 1 71 ? -9.110 4.427 8.534 1.00 97.88 71 VAL A N 1
ATOM 585 C CA . VAL A 1 71 ? -8.034 3.445 8.387 1.00 97.88 71 VAL A CA 1
ATOM 586 C C . VAL A 1 71 ? -8.167 2.687 7.068 1.00 97.88 71 VAL A C 1
ATOM 588 O O . VAL A 1 71 ? -7.181 2.608 6.335 1.00 97.88 71 VAL A O 1
ATOM 591 N N . ILE A 1 72 ? -9.361 2.204 6.713 1.00 97.12 72 ILE A N 1
ATOM 592 C CA . ILE A 1 72 ? -9.597 1.515 5.432 1.00 97.12 72 ILE A CA 1
ATOM 593 C C . ILE A 1 72 ? -9.279 2.426 4.241 1.00 97.12 72 ILE A C 1
ATOM 595 O O . ILE A 1 72 ? -8.618 1.994 3.297 1.00 97.12 72 ILE A O 1
ATOM 599 N N . ALA A 1 73 ? -9.622 3.715 4.310 1.00 97.38 73 ALA A N 1
ATOM 600 C CA . ALA A 1 73 ? -9.244 4.681 3.278 1.00 97.38 73 ALA A CA 1
ATOM 601 C C . ALA A 1 73 ? -7.717 4.769 3.080 1.00 97.38 73 ALA A C 1
ATOM 603 O O . ALA A 1 73 ? -7.237 4.918 1.956 1.00 97.38 73 ALA A O 1
ATOM 604 N N . ARG A 1 74 ? -6.929 4.638 4.152 1.00 98.06 74 ARG A N 1
ATOM 605 C CA . ARG A 1 74 ? -5.461 4.597 4.068 1.00 98.06 74 ARG A CA 1
ATOM 606 C C . ARG A 1 74 ? -4.931 3.250 3.598 1.00 98.06 74 ARG A C 1
ATOM 608 O O . ARG A 1 74 ? -3.938 3.231 2.879 1.00 98.06 74 ARG A O 1
ATOM 615 N N . VAL A 1 75 ? -5.583 2.140 3.949 1.00 97.44 75 VAL A N 1
ATOM 616 C CA . VAL A 1 75 ? -5.271 0.822 3.366 1.00 97.44 75 VAL A CA 1
ATOM 617 C C . VAL A 1 75 ? -5.428 0.879 1.850 1.00 97.44 75 VAL A C 1
ATOM 619 O O . VAL A 1 75 ? -4.499 0.512 1.131 1.00 97.44 75 VAL A O 1
ATOM 622 N N . ARG A 1 76 ? -6.543 1.435 1.366 1.00 96.81 76 ARG A N 1
ATOM 623 C CA . ARG A 1 76 ? -6.788 1.647 -0.061 1.00 96.81 76 ARG A CA 1
ATOM 624 C C . ARG A 1 76 ? -5.689 2.480 -0.719 1.00 96.81 76 ARG A C 1
ATOM 626 O O . ARG A 1 76 ? -5.140 2.050 -1.725 1.00 96.81 76 ARG A O 1
ATOM 633 N N . LYS A 1 77 ? -5.302 3.616 -0.131 1.00 97.62 77 LYS A N 1
ATOM 634 C CA . LYS A 1 77 ? -4.202 4.442 -0.663 1.00 97.62 77 LYS A CA 1
ATOM 635 C C . LYS A 1 77 ? -2.865 3.696 -0.711 1.00 97.62 77 LYS A C 1
ATOM 637 O O . LYS A 1 77 ? -2.136 3.816 -1.691 1.00 97.62 77 LYS A O 1
ATOM 642 N N . SER A 1 78 ? -2.541 2.898 0.312 1.00 97.75 78 SER A N 1
ATOM 643 C CA . SER A 1 78 ? -1.347 2.039 0.293 1.00 97.75 78 SER A CA 1
ATOM 644 C C . SER A 1 78 ? -1.410 1.017 -0.841 1.00 97.75 78 SER A C 1
ATOM 646 O O . SER A 1 78 ? -0.399 0.749 -1.487 1.00 97.75 78 SER A O 1
ATOM 648 N N . TYR A 1 79 ? -2.588 0.441 -1.085 1.00 97.50 79 TYR A N 1
ATOM 649 C CA . TYR A 1 79 ? -2.800 -0.518 -2.163 1.00 97.50 79 TYR A CA 1
ATOM 650 C C . TYR A 1 79 ? -2.652 0.136 -3.542 1.00 97.50 79 TYR A C 1
ATOM 652 O O . TYR A 1 79 ? -1.876 -0.350 -4.360 1.00 97.50 79 TYR A O 1
ATOM 660 N N . GLU A 1 80 ? -3.295 1.282 -3.770 1.00 97.06 80 GLU A N 1
ATOM 661 C CA . GLU A 1 80 ? -3.171 2.079 -4.999 1.00 97.06 80 GLU A CA 1
ATOM 662 C C . GLU A 1 80 ? -1.713 2.495 -5.271 1.00 97.06 80 GLU A C 1
ATOM 664 O O . GLU A 1 80 ? -1.241 2.358 -6.401 1.00 97.06 80 GLU A O 1
ATOM 669 N N . LEU A 1 81 ? -0.970 2.910 -4.235 1.00 97.50 81 LEU A N 1
ATOM 670 C CA . LEU A 1 81 ? 0.468 3.199 -4.312 1.00 97.50 81 LEU A CA 1
ATOM 671 C C . LEU A 1 81 ? 1.256 2.000 -4.862 1.00 97.50 81 LEU A C 1
ATOM 673 O O . LEU A 1 81 ? 2.053 2.139 -5.792 1.00 97.50 81 LEU A O 1
ATOM 677 N N . MET A 1 82 ? 1.031 0.812 -4.295 1.00 97.62 82 MET A N 1
ATOM 678 C CA . MET A 1 82 ? 1.740 -0.394 -4.722 1.00 97.62 82 MET A CA 1
ATOM 679 C C . MET A 1 82 ? 1.299 -0.869 -6.107 1.00 97.62 82 MET A C 1
ATOM 681 O O . MET A 1 82 ? 2.139 -1.318 -6.881 1.00 97.62 82 MET A O 1
ATOM 685 N N 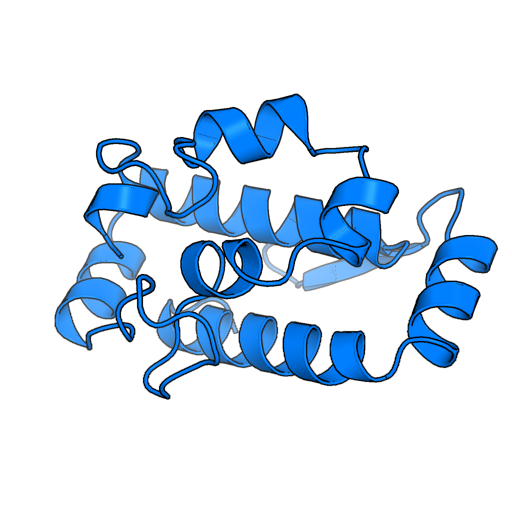. LEU A 1 83 ? 0.020 -0.733 -6.461 1.00 97.12 83 LEU A N 1
ATOM 686 C CA . LEU A 1 83 ? -0.458 -1.023 -7.812 1.00 97.12 83 LEU A CA 1
ATOM 687 C C . LEU A 1 83 ? 0.240 -0.140 -8.849 1.00 97.12 83 LEU A C 1
ATOM 689 O O . LEU A 1 83 ? 0.753 -0.672 -9.834 1.00 97.12 83 LEU A O 1
ATOM 693 N N . GLY A 1 84 ? 0.346 1.169 -8.596 1.00 96.50 84 GLY A N 1
ATOM 694 C CA . GLY A 1 84 ? 1.081 2.092 -9.465 1.00 96.50 84 GLY A CA 1
ATOM 695 C C . GLY A 1 84 ? 2.541 1.669 -9.637 1.00 96.50 84 GLY A C 1
ATOM 696 O O . GLY A 1 84 ? 3.043 1.565 -10.760 1.00 96.50 84 GLY A O 1
ATOM 697 N N . PHE A 1 85 ? 3.191 1.287 -8.534 1.00 96.62 85 PHE A N 1
ATOM 698 C CA . PHE A 1 85 ? 4.534 0.710 -8.553 1.00 96.62 85 PHE A CA 1
ATOM 699 C C . PHE A 1 85 ? 4.624 -0.591 -9.369 1.00 96.62 85 PHE A C 1
ATOM 701 O O . PHE A 1 85 ? 5.649 -0.837 -9.999 1.00 96.62 85 PHE A O 1
ATOM 708 N N . TYR A 1 86 ? 3.580 -1.412 -9.432 1.00 97.06 86 TYR A N 1
ATOM 709 C CA . TYR A 1 86 ? 3.552 -2.609 -10.279 1.00 97.06 86 TYR A CA 1
ATOM 710 C C . TYR A 1 86 ? 3.081 -2.347 -11.716 1.00 97.06 86 TYR A C 1
ATOM 712 O O . TYR A 1 86 ? 3.069 -3.271 -12.523 1.00 97.06 86 TYR A O 1
ATOM 720 N N . GLY A 1 87 ? 2.738 -1.108 -12.081 1.00 97.06 87 GLY A N 1
ATOM 721 C CA . GLY A 1 87 ? 2.248 -0.777 -13.422 1.00 97.06 87 GLY A CA 1
ATOM 722 C C . GLY A 1 87 ? 0.761 -1.064 -13.632 1.00 97.06 87 GLY A C 1
ATOM 723 O O . GLY A 1 87 ? 0.324 -1.261 -14.768 1.00 97.06 87 GLY A O 1
ATOM 724 N N . ALA A 1 88 ? -0.019 -1.088 -12.554 1.00 97.25 88 ALA A N 1
ATOM 725 C CA . ALA A 1 88 ? -1.466 -1.239 -12.563 1.00 97.25 88 ALA A CA 1
ATOM 726 C C . ALA A 1 88 ? -2.150 -0.017 -11.933 1.00 97.25 88 ALA A C 1
ATOM 728 O O . ALA A 1 88 ? -1.561 0.720 -11.148 1.00 97.25 88 ALA A O 1
ATOM 729 N N . VAL A 1 89 ? -3.414 0.196 -12.277 1.00 96.81 89 VAL A N 1
ATOM 730 C CA . VAL A 1 89 ? -4.272 1.217 -11.675 1.00 96.81 89 VAL A CA 1
ATOM 731 C C . VAL A 1 89 ? -5.564 0.546 -11.249 1.00 96.81 89 VAL A C 1
ATOM 733 O O . VAL A 1 89 ? -6.168 -0.186 -12.035 1.00 96.81 89 VAL A O 1
ATOM 736 N N . LEU A 1 90 ? -5.983 0.813 -10.016 1.00 96.19 90 LEU A N 1
ATOM 737 C CA . LEU A 1 90 ? -7.278 0.387 -9.516 1.00 96.19 90 LEU A CA 1
ATOM 738 C C . LEU A 1 90 ? -8.379 1.186 -10.217 1.00 96.19 90 LEU A C 1
ATOM 740 O O . LEU A 1 90 ? -8.421 2.412 -10.116 1.00 96.19 90 LEU A O 1
ATOM 744 N N . GLN A 1 91 ? -9.240 0.498 -10.956 1.00 95.50 91 GLN A N 1
ATOM 745 C CA . GLN A 1 91 ? -10.371 1.111 -11.645 1.00 95.50 91 GLN A CA 1
ATOM 746 C C . GLN A 1 91 ? -11.620 1.109 -10.766 1.00 95.50 91 GLN A C 1
ATOM 748 O O . GLN A 1 91 ? -12.367 2.083 -10.765 1.00 95.50 91 GLN A O 1
ATOM 753 N N . ASP A 1 92 ? -11.817 0.034 -10.011 1.00 93.94 92 ASP A N 1
ATOM 754 C CA . ASP A 1 92 ? -12.957 -0.147 -9.126 1.00 93.94 92 ASP A CA 1
ATOM 755 C C . ASP A 1 92 ? -12.488 -0.902 -7.876 1.00 93.94 92 ASP A C 1
ATOM 757 O O . ASP A 1 92 ? -11.842 -1.946 -7.978 1.00 93.94 92 ASP A O 1
ATOM 761 N N . PHE A 1 93 ? -12.742 -0.321 -6.703 1.00 90.38 93 PHE A N 1
ATOM 762 C CA . PHE A 1 93 ? -12.264 -0.862 -5.429 1.00 90.38 93 PHE A CA 1
ATOM 763 C C . PHE A 1 93 ? -13.117 -2.031 -4.939 1.00 90.38 93 PHE A C 1
ATOM 765 O O . PHE A 1 93 ? -12.559 -2.977 -4.401 1.00 90.38 93 PHE A O 1
ATOM 772 N N . ASP A 1 94 ? -14.431 -1.987 -5.161 1.00 88.81 94 ASP A N 1
ATOM 773 C CA . ASP A 1 94 ? -15.369 -2.982 -4.633 1.00 88.81 94 ASP A CA 1
ATOM 774 C C . ASP A 1 94 ? -15.287 -4.303 -5.410 1.00 88.81 94 ASP A C 1
ATOM 776 O O . ASP A 1 94 ? -15.470 -5.381 -4.856 1.00 88.81 94 ASP A O 1
ATOM 780 N N . THR A 1 95 ? -14.980 -4.228 -6.705 1.00 91.75 95 THR A N 1
ATOM 781 C CA . THR A 1 95 ? -14.780 -5.395 -7.579 1.00 91.75 95 THR A CA 1
ATOM 782 C C . THR A 1 95 ? -13.317 -5.820 -7.696 1.00 91.75 95 THR A C 1
ATOM 784 O O . THR A 1 95 ? -13.029 -6.86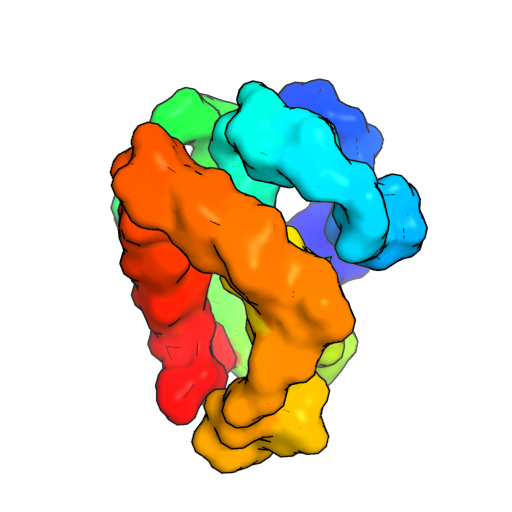5 -8.278 1.00 91.75 95 THR A O 1
ATOM 787 N N . GLY A 1 96 ? -12.377 -4.988 -7.234 1.00 91.75 96 GLY A N 1
ATOM 788 C CA . GLY A 1 96 ? -10.941 -5.190 -7.439 1.00 91.75 96 GLY A CA 1
ATOM 789 C C . GLY A 1 96 ? -10.490 -5.064 -8.902 1.00 91.75 96 GLY A C 1
ATOM 790 O O . GLY A 1 96 ? -9.402 -5.523 -9.254 1.00 91.75 96 GLY A O 1
ATOM 791 N N . THR A 1 97 ? -11.301 -4.463 -9.781 1.00 96.50 97 THR A N 1
ATOM 792 C CA . THR A 1 97 ? -10.976 -4.349 -11.210 1.00 96.50 97 THR A CA 1
ATOM 793 C C . THR A 1 97 ? -9.741 -3.475 -11.418 1.00 96.50 97 THR A C 1
ATOM 795 O O . THR A 1 97 ? -9.696 -2.311 -11.008 1.00 96.50 97 THR A O 1
ATOM 798 N N . LEU A 1 98 ? -8.747 -4.021 -12.121 1.00 97.19 98 LEU A N 1
ATOM 799 C CA . LEU A 1 98 ? -7.496 -3.341 -12.449 1.00 97.19 98 LEU A CA 1
ATOM 800 C C . LEU A 1 98 ? -7.394 -3.052 -13.946 1.00 97.19 98 LEU A C 1
ATOM 802 O O . LEU A 1 98 ? -7.780 -3.863 -14.787 1.00 97.19 98 LEU A O 1
ATOM 806 N N . ARG A 1 99 ? -6.748 -1.936 -14.280 1.00 97.75 99 ARG A N 1
ATOM 807 C CA . ARG A 1 99 ? -6.265 -1.647 -15.634 1.00 97.75 99 ARG A CA 1
ATOM 808 C C . ARG A 1 99 ? -4.754 -1.462 -15.640 1.00 97.75 99 ARG A C 1
ATOM 810 O O . ARG A 1 99 ? -4.138 -1.192 -14.612 1.00 97.75 99 ARG A O 1
ATOM 817 N N . ARG A 1 100 ? -4.147 -1.552 -16.821 1.00 98.31 100 ARG A N 1
ATOM 818 C CA . ARG A 1 100 ? -2.724 -1.231 -16.999 1.00 98.31 100 ARG A CA 1
ATOM 819 C C . ARG A 1 100 ? -2.492 0.273 -16.806 1.00 98.31 100 ARG A C 1
ATOM 821 O O . ARG A 1 100 ? -3.273 1.090 -17.305 1.00 98.31 100 ARG A O 1
ATOM 828 N N . ALA A 1 101 ? -1.425 0.623 -16.091 1.00 96.25 101 ALA A N 1
ATOM 829 C CA . ALA A 1 101 ? -0.902 1.985 -16.041 1.00 96.25 101 ALA A CA 1
ATOM 830 C C . ALA A 1 101 ? -0.199 2.336 -17.362 1.00 96.25 101 ALA A C 1
ATOM 832 O O . ALA A 1 101 ? 0.137 1.451 -18.146 1.00 96.25 101 ALA A O 1
ATOM 833 N N . GLU A 1 102 ? 0.065 3.615 -17.620 1.00 95.56 102 GLU A N 1
ATOM 834 C CA . GLU A 1 102 ? 0.736 4.045 -18.860 1.00 95.56 102 GLU A CA 1
ATOM 835 C C . GLU A 1 102 ? 2.142 3.442 -19.001 1.00 95.56 102 GLU A C 1
ATOM 837 O O . GLU A 1 102 ? 2.538 2.989 -20.073 1.00 95.56 102 GLU A O 1
ATOM 842 N N . ASN A 1 103 ? 2.862 3.334 -17.886 1.00 94.50 103 ASN A N 1
ATOM 843 C CA . ASN A 1 103 ? 4.210 2.783 -17.804 1.00 94.50 103 ASN A CA 1
ATOM 844 C C . ASN A 1 103 ? 4.249 1.259 -17.561 1.00 94.50 103 ASN A C 1
ATOM 846 O O . ASN A 1 103 ? 5.299 0.728 -17.193 1.00 94.50 103 ASN A O 1
ATOM 850 N N . TYR A 1 104 ? 3.139 0.529 -17.759 1.00 97.69 104 TYR A N 1
ATOM 851 C CA . TYR A 1 104 ? 3.042 -0.890 -17.379 1.00 97.69 104 TYR A CA 1
ATOM 852 C C . TYR A 1 104 ? 4.159 -1.767 -17.958 1.00 97.69 104 TYR A C 1
ATOM 854 O O . TYR A 1 104 ? 4.619 -2.675 -17.280 1.00 97.69 104 TYR A O 1
ATOM 862 N N . LYS A 1 105 ? 4.627 -1.501 -19.187 1.00 97.81 105 LYS A N 1
ATOM 863 C CA . LYS A 1 105 ? 5.677 -2.310 -19.832 1.00 97.81 105 LYS A CA 1
ATOM 864 C C . LYS A 1 105 ? 6.980 -2.295 -19.033 1.00 97.81 105 LYS A C 1
ATOM 866 O O . LYS A 1 105 ? 7.563 -3.346 -18.785 1.00 97.81 105 LYS A O 1
ATOM 871 N N . GLU A 1 106 ? 7.410 -1.108 -18.615 1.00 96.19 106 GLU A N 1
ATOM 872 C CA . GLU A 1 106 ? 8.609 -0.928 -17.796 1.00 96.19 106 GLU A CA 1
ATOM 873 C C . GLU A 1 106 ? 8.428 -1.589 -16.424 1.00 96.19 106 GLU A C 1
ATOM 875 O O . GLU A 1 106 ? 9.290 -2.339 -15.965 1.00 96.19 106 GLU A O 1
ATOM 880 N N . ARG A 1 107 ? 7.275 -1.360 -15.784 1.00 96.44 107 ARG A N 1
ATOM 881 C CA . ARG A 1 107 ? 6.999 -1.879 -14.439 1.00 96.44 107 ARG A CA 1
ATOM 882 C C . ARG A 1 107 ? 6.834 -3.398 -14.410 1.00 96.44 107 ARG A C 1
ATOM 884 O O . ARG A 1 107 ? 7.305 -4.029 -13.472 1.00 96.44 107 ARG A O 1
ATOM 891 N N . PHE A 1 108 ? 6.255 -3.998 -15.448 1.00 96.44 108 PHE A N 1
ATOM 892 C CA . PHE A 1 108 ? 6.153 -5.453 -15.581 1.00 96.44 108 PHE A CA 1
ATOM 893 C C . PHE A 1 108 ? 7.535 -6.071 -15.805 1.00 96.44 108 PHE A C 1
ATOM 895 O O . PHE A 1 108 ? 7.887 -7.025 -15.123 1.00 96.44 108 PHE A O 1
ATOM 902 N N . SER A 1 109 ? 8.378 -5.464 -16.649 1.00 96.31 109 SER A N 1
ATOM 903 C CA . SER A 1 109 ? 9.768 -5.914 -16.806 1.00 96.31 109 SER A CA 1
ATOM 904 C C . SER A 1 109 ? 10.566 -5.823 -15.496 1.00 96.31 109 SER A C 1
ATOM 906 O O . SER A 1 109 ? 11.390 -6.694 -15.200 1.00 96.31 109 SER A O 1
ATOM 908 N N . ASN A 1 110 ? 10.334 -4.783 -14.691 1.00 95.12 110 ASN A N 1
ATOM 909 C CA . ASN A 1 110 ? 10.900 -4.682 -13.348 1.00 95.12 110 ASN A CA 1
ATOM 910 C C . ASN A 1 110 ? 10.372 -5.803 -12.433 1.00 95.12 110 ASN A C 1
ATOM 912 O O . ASN A 1 110 ? 11.174 -6.462 -11.778 1.00 95.12 110 ASN A O 1
ATOM 916 N N . LEU A 1 111 ? 9.065 -6.072 -12.434 1.00 94.62 111 LEU A N 1
ATOM 917 C CA . LEU A 1 111 ? 8.458 -7.144 -11.643 1.00 94.62 111 LEU A CA 1
ATOM 918 C C . LEU A 1 111 ? 9.044 -8.522 -11.994 1.00 94.62 111 LEU A C 1
ATOM 920 O O . LEU A 1 111 ? 9.447 -9.252 -11.090 1.00 94.62 111 LEU A O 1
ATOM 924 N N . ASP A 1 112 ? 9.185 -8.827 -13.285 1.00 93.88 112 ASP A N 1
ATOM 925 C CA . ASP A 1 112 ? 9.736 -10.096 -13.779 1.00 93.88 112 ASP A CA 1
ATOM 926 C C . ASP A 1 112 ? 11.216 -10.284 -13.398 1.00 93.88 112 ASP A C 1
ATOM 928 O O . ASP A 1 112 ? 11.675 -11.394 -13.113 1.00 93.88 112 ASP A O 1
ATOM 932 N N . SER A 1 113 ? 11.984 -9.191 -13.361 1.00 94.06 113 SER A N 1
ATOM 933 C CA . SER A 1 113 ? 13.412 -9.226 -13.016 1.00 94.06 113 SER A CA 1
ATOM 934 C C . SER A 1 113 ? 13.677 -9.181 -11.506 1.00 94.06 113 SER A C 1
ATOM 936 O O . SER A 1 113 ? 14.719 -9.651 -11.039 1.00 94.06 113 SER A O 1
ATOM 938 N N . ARG A 1 114 ? 12.746 -8.646 -10.710 1.00 93.69 114 ARG A N 1
ATOM 939 C CA . ARG A 1 114 ? 12.913 -8.392 -9.272 1.00 93.69 114 ARG A CA 1
ATOM 940 C C . ARG A 1 114 ? 12.015 -9.307 -8.451 1.00 93.69 114 ARG A C 1
ATOM 942 O O . ARG A 1 114 ? 11.047 -8.878 -7.833 1.00 93.69 114 ARG A O 1
ATOM 949 N N . ARG A 1 115 ? 12.409 -10.582 -8.357 1.00 90.25 115 ARG A N 1
ATOM 950 C CA . ARG A 1 115 ? 11.619 -11.661 -7.725 1.00 90.25 115 ARG A CA 1
ATOM 951 C C . ARG A 1 115 ? 11.110 -11.371 -6.307 1.00 90.25 115 ARG A C 1
ATOM 953 O O . ARG A 1 115 ? 10.077 -11.901 -5.909 1.00 90.25 115 ARG A O 1
ATOM 960 N N . HIS A 1 116 ? 11.803 -10.532 -5.535 1.00 91.88 116 HIS A N 1
ATOM 961 C CA . HIS A 1 116 ? 11.353 -10.149 -4.194 1.00 91.88 116 HIS A CA 1
ATOM 962 C C . HIS A 1 116 ? 10.003 -9.402 -4.213 1.00 91.88 116 HIS A C 1
ATOM 964 O O . HIS A 1 116 ? 9.262 -9.446 -3.231 1.00 91.88 116 HIS A O 1
ATOM 970 N N . ASN A 1 117 ? 9.636 -8.773 -5.334 1.00 94.81 117 ASN A N 1
ATOM 971 C CA . ASN A 1 117 ? 8.340 -8.127 -5.508 1.00 94.81 117 ASN A CA 1
ATOM 972 C C . ASN A 1 117 ? 7.171 -9.132 -5.492 1.00 94.81 117 ASN A C 1
ATOM 974 O O . ASN A 1 117 ? 6.096 -8.774 -5.019 1.00 94.81 117 ASN A O 1
ATOM 978 N N . HIS A 1 118 ? 7.371 -10.404 -5.864 1.00 94.25 118 HIS A N 1
ATOM 979 C CA . HIS A 1 118 ? 6.333 -11.436 -5.705 1.00 94.25 118 HIS A CA 1
ATOM 980 C C . HIS A 1 118 ? 6.022 -11.726 -4.226 1.00 94.25 118 HIS A C 1
ATOM 982 O O . HIS A 1 118 ? 4.864 -11.928 -3.855 1.00 94.25 118 HIS A O 1
ATOM 988 N N . LEU A 1 119 ? 7.039 -11.685 -3.356 1.00 93.31 119 LEU A N 1
ATOM 989 C CA . LEU A 1 119 ? 6.846 -11.817 -1.907 1.00 93.31 119 LEU A CA 1
ATOM 990 C C . LEU A 1 119 ? 6.114 -10.596 -1.334 1.00 93.31 119 LEU A C 1
ATOM 992 O O . LEU A 1 119 ? 5.257 -10.745 -0.465 1.00 93.31 119 LEU A O 1
ATOM 996 N N . ARG A 1 120 ? 6.397 -9.393 -1.856 1.00 95.12 120 ARG A N 1
ATOM 997 C CA . ARG A 1 120 ? 5.654 -8.172 -1.498 1.00 95.12 120 ARG A CA 1
ATOM 998 C C . ARG A 1 120 ? 4.181 -8.268 -1.915 1.00 95.12 120 ARG A C 1
ATOM 1000 O O . ARG A 1 120 ? 3.325 -7.984 -1.087 1.00 95.12 120 ARG A O 1
ATOM 1007 N N . ILE A 1 121 ? 3.881 -8.744 -3.127 1.00 96.50 121 ILE A N 1
ATOM 1008 C CA . ILE A 1 121 ? 2.498 -8.979 -3.589 1.00 96.50 121 ILE A CA 1
ATOM 1009 C C . ILE A 1 121 ? 1.788 -9.985 -2.681 1.00 96.50 121 ILE A C 1
ATOM 1011 O O . ILE A 1 121 ? 0.686 -9.717 -2.216 1.00 96.50 121 ILE A O 1
ATOM 1015 N N . THR A 1 122 ? 2.440 -11.102 -2.354 1.00 95.56 122 THR A N 1
ATOM 1016 C CA . THR A 1 122 ? 1.877 -12.106 -1.435 1.00 95.56 122 THR A CA 1
ATOM 1017 C C . THR A 1 122 ? 1.529 -11.486 -0.081 1.00 95.56 122 THR A C 1
ATOM 1019 O O . THR A 1 122 ? 0.457 -11.737 0.463 1.00 95.56 122 THR A O 1
ATOM 1022 N N . ARG A 1 123 ? 2.412 -10.637 0.459 1.00 95.31 123 ARG A N 1
ATOM 1023 C CA . ARG A 1 123 ? 2.182 -9.921 1.719 1.00 95.31 123 ARG A CA 1
ATOM 1024 C C . ARG A 1 123 ? 0.995 -8.961 1.636 1.00 95.31 123 ARG A C 1
ATOM 1026 O O . ARG A 1 123 ? 0.200 -8.928 2.569 1.00 95.31 123 ARG A O 1
ATOM 1033 N N . ILE A 1 124 ? 0.876 -8.216 0.535 1.00 97.00 124 ILE A N 1
ATOM 1034 C CA . ILE A 1 124 ? -0.258 -7.317 0.279 1.00 97.00 124 ILE A CA 1
ATOM 1035 C C . ILE A 1 124 ? -1.563 -8.116 0.290 1.00 97.00 124 ILE A C 1
ATOM 1037 O O . ILE A 1 124 ? -2.462 -7.776 1.049 1.00 97.00 124 ILE A O 1
ATOM 1041 N N . LEU A 1 125 ? -1.640 -9.207 -0.478 1.00 96.44 125 LEU A N 1
ATOM 1042 C CA . LEU A 1 125 ? -2.845 -10.040 -0.566 1.00 96.44 125 LEU A CA 1
ATOM 1043 C C . LEU A 1 125 ? -3.231 -10.647 0.788 1.00 96.44 125 LEU A C 1
ATOM 1045 O O . LEU A 1 125 ? -4.392 -10.575 1.178 1.00 96.44 125 LEU A O 1
ATOM 1049 N N . LYS A 1 126 ? -2.257 -11.182 1.539 1.00 96.00 126 LYS A N 1
ATOM 1050 C CA . LYS A 1 126 ? -2.494 -11.676 2.904 1.00 96.00 126 LYS A CA 1
ATOM 1051 C C . LYS A 1 126 ? -3.081 -10.579 3.792 1.00 96.00 126 LYS A C 1
ATOM 1053 O O . LYS A 1 126 ? -4.100 -10.796 4.431 1.00 96.00 126 LYS A O 1
ATOM 1058 N N . PHE A 1 127 ? -2.454 -9.402 3.814 1.00 97.19 127 PHE A N 1
ATOM 1059 C CA . PHE A 1 127 ? -2.915 -8.294 4.646 1.00 97.19 127 PHE A CA 1
ATOM 1060 C C . PHE A 1 127 ? -4.330 -7.832 4.293 1.00 97.19 127 PHE A C 1
ATOM 1062 O O . PHE A 1 127 ? -5.105 -7.577 5.208 1.00 97.19 127 PHE A O 1
ATOM 1069 N N . LEU A 1 128 ? -4.671 -7.740 3.001 1.00 96.56 128 LEU A N 1
ATOM 1070 C CA . LEU A 1 128 ? -6.018 -7.360 2.566 1.00 96.56 128 LEU A CA 1
ATOM 1071 C C . LEU A 1 128 ? -7.078 -8.315 3.136 1.00 96.56 128 LEU A C 1
ATOM 1073 O O . LEU A 1 128 ? -8.050 -7.836 3.714 1.00 96.56 128 LEU A O 1
ATOM 1077 N N . GLY A 1 129 ? -6.832 -9.629 3.107 1.00 95.19 129 GLY A N 1
ATOM 1078 C CA . GLY A 1 129 ? -7.716 -10.607 3.754 1.00 95.19 129 GLY A CA 1
ATOM 1079 C C . GLY A 1 129 ? -7.795 -10.447 5.280 1.00 95.19 129 GLY A C 1
ATOM 1080 O O . GLY A 1 129 ? -8.869 -10.542 5.868 1.00 95.19 129 GLY A O 1
ATOM 1081 N N . GLU A 1 130 ? -6.689 -10.110 5.956 1.00 95.00 130 GLU A N 1
ATOM 1082 C CA . GLU A 1 130 ? -6.724 -9.850 7.408 1.00 95.00 130 GLU A CA 1
ATOM 1083 C C . GLU A 1 130 ? -7.621 -8.654 7.771 1.00 95.00 130 GLU A C 1
ATOM 1085 O O . GLU A 1 130 ? -8.227 -8.620 8.848 1.00 95.00 130 GLU A O 1
ATOM 1090 N N . VAL A 1 131 ? -7.736 -7.666 6.880 1.00 95.62 131 VAL A N 1
ATOM 1091 C CA . VAL A 1 131 ? -8.585 -6.483 7.070 1.00 95.62 131 VAL A CA 1
ATOM 1092 C C . VAL A 1 131 ? -9.911 -6.555 6.306 1.00 95.62 131 VAL A C 1
ATOM 1094 O O . VAL A 1 131 ? -10.573 -5.528 6.182 1.00 95.62 131 VAL A O 1
ATOM 1097 N N . GLY A 1 132 ? -10.341 -7.743 5.868 1.00 93.25 132 GLY A N 1
ATOM 1098 C CA . GLY A 1 132 ? -11.670 -7.961 5.283 1.00 93.25 132 GLY A CA 1
ATOM 1099 C C . GLY A 1 132 ? -11.881 -7.282 3.927 1.00 93.25 132 GLY A C 1
ATOM 1100 O O . GLY A 1 132 ? -12.961 -6.744 3.689 1.00 93.25 132 GLY A O 1
ATOM 1101 N N . LEU A 1 133 ? -10.830 -7.208 3.109 1.00 91.44 133 LEU A N 1
ATOM 1102 C CA . LEU A 1 133 ? -10.820 -6.597 1.774 1.00 91.44 133 LEU A CA 1
ATOM 1103 C C . LEU A 1 133 ? -10.432 -7.615 0.682 1.00 91.44 133 LEU A C 1
ATOM 1105 O O . LEU A 1 133 ? -9.778 -7.244 -0.295 1.00 91.44 133 LEU A O 1
ATOM 1109 N N . GLU A 1 134 ? -10.735 -8.897 0.897 1.00 77.44 134 GLU A N 1
ATOM 1110 C CA . GLU A 1 134 ? -10.571 -9.974 -0.092 1.00 77.44 134 GLU A CA 1
ATOM 1111 C C . GLU A 1 134 ? -11.544 -9.922 -1.279 1.00 77.44 134 GLU A C 1
ATOM 1113 O O . GLU A 1 134 ? -12.681 -9.423 -1.122 1.00 77.44 134 GLU A O 1
#

Radius of gyration: 14.09 Å; chains: 1; bounding box: 31×25×38 Å

Sequence (134 aa):
NLRFYRNTLRCQPDNKLIDEIHTEWVTDYARLESKHGFIQWLFPIHEMGVNDEAQILQRHEAASMRGDGAVIARVRKSYELMLGFYGAVLQDFDTGTLRRAENYKERFSNLDSRRHNHLRITRILKFLGEVGLE